Protein AF-A0A067G8D9-F1 (afdb_monomer)

Nearest PDB structures (foldseek):
  1bcs-assembly1_B  TM=9.220E-01  e=1.565E-09  Triticum aestivum
  1gxs-assembly1_D  TM=9.035E-01  e=4.384E-08  Sorghum bicolor

Organism: Citrus sinensis (NCBI:txid2711)

Radius of gyration: 21.1 Å; Cα contacts (8 Å, |Δi|>4): 72; chains: 1; bounding box: 36×45×50 Å

Structure (mmCIF, N/CA/C/O backbone):
data_AF-A0A067G8D9-F1
#
_entry.i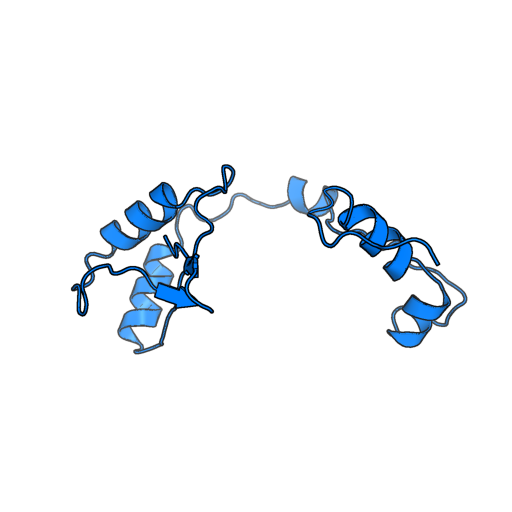d   AF-A0A067G8D9-F1
#
loop_
_atom_site.group_PDB
_atom_site.id
_atom_site.type_symbol
_atom_site.label_atom_id
_atom_site.label_alt_id
_atom_site.label_comp_id
_atom_site.label_asym_id
_atom_site.label_entity_id
_atom_site.label_seq_id
_atom_site.pdbx_PDB_ins_code
_atom_site.Cartn_x
_atom_site.Cartn_y
_atom_site.Cartn_z
_atom_site.occupancy
_atom_site.B_iso_or_equiv
_atom_site.auth_seq_id
_atom_site.auth_comp_id
_atom_site.auth_asym_id
_atom_site.auth_atom_id
_atom_site.pdbx_PDB_model_num
ATOM 1 N N . MET A 1 1 ? 11.723 -28.478 -21.239 1.00 45.28 1 MET A N 1
ATOM 2 C CA . MET A 1 1 ? 11.166 -27.298 -20.542 1.00 45.28 1 MET A CA 1
ATOM 3 C C . MET A 1 1 ? 11.407 -27.491 -19.052 1.00 45.28 1 MET A C 1
ATOM 5 O O . MET A 1 1 ? 10.864 -28.451 -18.514 1.00 45.28 1 MET A O 1
ATOM 9 N N . PRO A 1 2 ? 12.275 -26.709 -18.392 1.00 46.50 2 PRO A N 1
ATOM 10 C CA . PRO A 1 2 ? 12.513 -26.884 -16.964 1.00 46.50 2 PRO A CA 1
ATOM 11 C C . PRO A 1 2 ? 11.301 -26.378 -16.173 1.00 46.50 2 PRO A C 1
ATOM 13 O O . PRO A 1 2 ? 10.762 -25.315 -16.471 1.00 46.50 2 PRO A O 1
ATOM 16 N N . ARG A 1 3 ? 10.863 -27.167 -15.188 1.00 44.81 3 ARG A N 1
ATOM 17 C CA . ARG A 1 3 ? 9.791 -26.838 -14.239 1.00 44.81 3 ARG A CA 1
ATOM 18 C C . ARG A 1 3 ? 10.090 -25.512 -13.530 1.00 44.81 3 ARG A C 1
ATOM 20 O O . ARG A 1 3 ? 11.085 -25.423 -12.818 1.00 44.81 3 ARG A O 1
ATOM 27 N N . ILE A 1 4 ? 9.189 -24.538 -13.640 1.00 57.50 4 ILE A N 1
ATOM 28 C CA . ILE A 1 4 ? 9.112 -23.430 -12.684 1.00 57.50 4 ILE A CA 1
ATOM 29 C C . ILE A 1 4 ? 8.461 -24.012 -11.424 1.00 57.50 4 ILE A C 1
ATOM 31 O O . ILE A 1 4 ? 7.269 -24.316 -11.425 1.00 57.50 4 ILE A O 1
ATOM 35 N N . MET A 1 5 ? 9.240 -24.246 -10.366 1.00 51.50 5 MET A N 1
ATOM 36 C CA . MET A 1 5 ? 8.653 -24.425 -9.038 1.00 51.50 5 MET A CA 1
ATOM 37 C C . MET A 1 5 ? 7.991 -23.097 -8.663 1.00 51.50 5 MET A C 1
ATOM 39 O O . MET A 1 5 ? 8.670 -22.076 -8.629 1.00 51.50 5 MET A O 1
ATOM 43 N N . GLY A 1 6 ? 6.676 -23.099 -8.435 1.00 62.34 6 GLY A N 1
ATOM 44 C CA . GLY A 1 6 ? 5.915 -21.925 -7.999 1.00 62.34 6 GLY A CA 1
ATOM 45 C C . GLY A 1 6 ? 6.303 -21.503 -6.582 1.00 62.34 6 GLY A C 1
ATOM 46 O O . GLY A 1 6 ? 5.595 -21.818 -5.631 1.00 62.34 6 GLY A O 1
ATOM 47 N N . GLY A 1 7 ? 7.457 -20.852 -6.448 1.00 76.88 7 GLY A N 1
ATOM 48 C CA . GLY A 1 7 ? 7.977 -20.269 -5.214 1.00 76.88 7 GLY A CA 1
ATOM 49 C C . GLY A 1 7 ? 8.076 -18.746 -5.301 1.00 76.88 7 GLY A C 1
ATOM 50 O O . GLY A 1 7 ? 7.987 -18.170 -6.384 1.00 76.88 7 GLY A O 1
ATOM 51 N N . TYR A 1 8 ? 8.247 -18.099 -4.145 1.00 83.81 8 TYR A N 1
ATOM 52 C CA . TYR A 1 8 ? 8.528 -16.666 -4.060 1.00 83.81 8 TYR A CA 1
ATOM 53 C C . TYR A 1 8 ? 9.906 -16.358 -4.656 1.00 83.81 8 TYR A C 1
ATOM 55 O O . TYR A 1 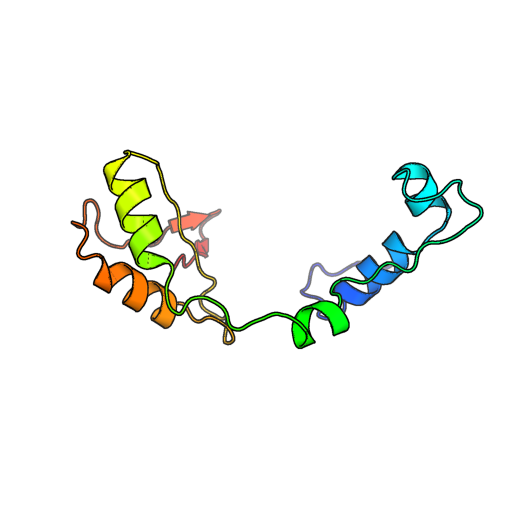8 ? 10.895 -16.991 -4.287 1.00 83.81 8 TYR A O 1
ATOM 63 N N . ASP A 1 9 ? 9.961 -15.364 -5.539 1.00 90.06 9 ASP A N 1
ATOM 64 C CA . ASP A 1 9 ? 11.192 -14.858 -6.136 1.00 90.06 9 ASP A CA 1
ATOM 65 C C . ASP A 1 9 ? 11.386 -13.392 -5.713 1.00 90.06 9 ASP A C 1
ATOM 67 O O . ASP A 1 9 ? 10.544 -12.551 -6.028 1.00 90.06 9 ASP A O 1
ATOM 71 N N . PRO A 1 10 ? 12.464 -13.039 -4.993 1.00 90.31 10 PRO A N 1
ATOM 72 C CA . PRO A 1 10 ? 12.711 -11.653 -4.604 1.00 90.31 10 PRO A CA 1
ATOM 73 C C . PRO A 1 10 ? 13.138 -10.758 -5.783 1.00 90.31 10 PRO A C 1
ATOM 75 O O . PRO A 1 10 ? 13.207 -9.542 -5.624 1.00 90.31 10 PRO A O 1
ATOM 78 N N . CYS A 1 11 ? 13.442 -11.321 -6.957 1.00 92.94 11 CYS A N 1
ATOM 79 C CA . CYS A 1 11 ? 13.963 -10.592 -8.116 1.00 92.94 11 CYS A CA 1
ATOM 80 C C . CYS A 1 11 ? 12.881 -10.113 -9.099 1.00 92.94 11 CYS A C 1
ATOM 82 O O . CYS A 1 11 ? 13.232 -9.623 -10.175 1.00 92.94 11 CYS A O 1
ATOM 84 N N . LEU A 1 12 ? 11.589 -10.240 -8.768 1.00 91.69 12 LEU A N 1
ATOM 85 C CA . LEU A 1 12 ? 10.469 -9.932 -9.677 1.00 91.69 12 LEU A CA 1
ATOM 86 C C . LEU A 1 12 ? 10.538 -8.522 -10.287 1.00 91.69 12 LEU A C 1
ATOM 88 O O . LEU A 1 12 ? 10.217 -8.331 -11.463 1.00 91.69 12 LEU A O 1
ATOM 92 N N . ASP A 1 13 ? 11.037 -7.558 -9.521 1.00 94.44 13 ASP A N 1
ATOM 93 C CA . ASP A 1 13 ? 11.271 -6.181 -9.951 1.00 94.44 13 ASP A CA 1
ATOM 94 C C . ASP A 1 13 ? 12.183 -6.094 -11.190 1.00 94.44 13 ASP A C 1
ATOM 96 O O . ASP A 1 13 ? 11.928 -5.332 -12.130 1.00 94.44 13 ASP A O 1
ATOM 100 N N . ASN A 1 14 ? 13.219 -6.933 -11.260 1.00 95.19 14 ASN A N 1
ATOM 101 C CA . ASN A 1 14 ? 14.126 -6.963 -12.407 1.00 95.19 14 ASN A CA 1
ATOM 102 C C . ASN A 1 14 ? 13.417 -7.454 -13.673 1.00 95.19 14 ASN A C 1
ATOM 104 O O . ASN A 1 14 ? 13.667 -6.931 -14.761 1.00 95.19 14 ASN A O 1
ATOM 108 N N . TYR A 1 15 ? 12.504 -8.420 -13.540 1.00 95.06 15 TYR A N 1
ATOM 109 C CA . TYR A 1 15 ? 11.728 -8.931 -14.669 1.00 95.06 15 TYR A CA 1
ATOM 110 C C . TYR A 1 15 ? 10.755 -7.882 -15.197 1.00 95.06 15 TYR A C 1
ATOM 112 O O . TYR A 1 15 ? 10.692 -7.673 -16.409 1.00 95.06 15 TYR A O 1
ATOM 120 N N . ALA A 1 16 ? 10.062 -7.170 -14.304 1.00 95.94 16 ALA A N 1
ATOM 121 C CA . ALA A 1 16 ? 9.200 -6.056 -14.686 1.00 95.94 16 ALA A CA 1
ATOM 122 C C . ALA A 1 16 ? 10.003 -4.968 -15.415 1.00 95.94 16 ALA A C 1
ATOM 124 O O . ALA A 1 16 ? 9.632 -4.549 -16.514 1.00 95.94 16 ALA A O 1
ATOM 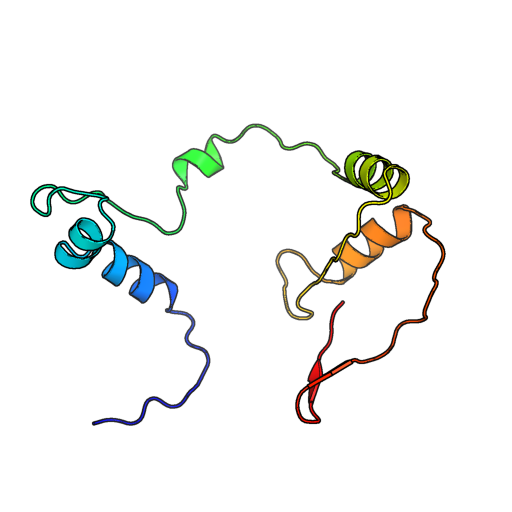125 N N . LYS A 1 17 ? 11.155 -4.569 -14.861 1.00 96.56 17 LYS A N 1
ATOM 126 C CA . LYS A 1 17 ? 12.035 -3.571 -15.482 1.00 96.56 17 LYS A CA 1
ATOM 127 C C . LYS A 1 17 ? 12.521 -3.993 -16.863 1.00 96.56 17 LYS A C 1
ATOM 129 O O . LYS A 1 17 ? 12.509 -3.167 -17.774 1.00 96.56 17 LYS A O 1
ATOM 134 N N . ALA A 1 18 ? 12.920 -5.249 -17.039 1.00 96.31 18 ALA A N 1
ATOM 135 C CA . ALA A 1 18 ? 13.317 -5.760 -18.346 1.00 96.31 18 ALA A CA 1
ATOM 136 C C . ALA A 1 18 ? 12.141 -5.753 -19.335 1.00 96.31 18 ALA A C 1
ATOM 138 O O . ALA A 1 18 ? 12.297 -5.301 -20.467 1.00 96.31 18 ALA A O 1
ATOM 139 N N . PHE A 1 19 ? 10.958 -6.201 -18.905 1.00 96.56 19 PHE A N 1
ATOM 140 C CA . PHE A 1 19 ? 9.767 -6.280 -19.748 1.00 96.56 19 PHE A CA 1
ATOM 141 C C . PHE A 1 19 ? 9.311 -4.904 -20.252 1.00 96.56 19 PHE A C 1
ATOM 143 O O . PHE A 1 19 ? 9.175 -4.713 -21.459 1.00 96.56 19 PHE A O 1
ATOM 150 N N . TYR A 1 20 ? 9.143 -3.926 -19.358 1.00 96.69 20 TYR A N 1
ATOM 151 C CA . TYR A 1 20 ? 8.634 -2.596 -19.719 1.00 96.69 20 TYR A CA 1
ATOM 152 C C . TYR A 1 20 ? 9.637 -1.724 -20.493 1.00 96.69 20 TYR A C 1
ATOM 154 O O . TYR A 1 20 ? 9.245 -0.720 -21.089 1.00 96.69 20 TYR A O 1
ATOM 162 N N . ASN A 1 21 ? 10.918 -2.102 -20.536 1.00 95.94 21 ASN A N 1
ATOM 163 C CA . ASN A 1 21 ? 11.931 -1.435 -21.362 1.00 95.94 21 ASN A CA 1
ATOM 164 C C . ASN A 1 21 ? 12.141 -2.097 -22.735 1.00 95.94 21 ASN A C 1
ATOM 166 O O . ASN A 1 21 ? 13.009 -1.669 -23.495 1.00 95.94 21 ASN A O 1
ATOM 170 N N . ARG A 1 22 ? 11.347 -3.115 -23.092 1.00 95.56 22 ARG A N 1
ATOM 171 C CA . ARG A 1 22 ? 11.361 -3.667 -24.449 1.00 95.56 22 ARG A CA 1
ATOM 172 C C . ARG A 1 22 ? 10.633 -2.756 -25.434 1.00 95.56 22 ARG A C 1
ATOM 174 O O . ARG A 1 22 ? 9.572 -2.211 -25.143 1.00 95.56 22 ARG A O 1
ATOM 181 N N . LEU A 1 23 ? 11.179 -2.670 -26.641 1.00 94.88 23 LEU A N 1
ATOM 182 C CA . LEU A 1 23 ? 10.670 -1.829 -27.724 1.00 94.88 23 LEU A CA 1
ATOM 183 C C . LEU A 1 23 ? 9.281 -2.246 -28.205 1.00 94.88 23 LEU A C 1
ATOM 185 O O . LEU A 1 23 ? 8.408 -1.399 -28.376 1.00 94.88 23 LEU A O 1
ATOM 189 N N . ASP A 1 24 ? 9.059 -3.546 -28.382 1.00 95.44 24 ASP A N 1
ATOM 190 C CA . ASP A 1 24 ? 7.761 -4.079 -28.787 1.00 95.44 24 ASP A CA 1
ATOM 191 C C . ASP A 1 24 ? 6.691 -3.862 -27.708 1.00 95.44 24 ASP A C 1
ATOM 193 O O . ASP A 1 24 ? 5.569 -3.476 -28.031 1.00 95.44 24 ASP A O 1
ATOM 197 N N . VAL A 1 25 ? 7.057 -4.009 -26.431 1.00 96.69 25 VAL A N 1
ATOM 198 C CA . VAL A 1 25 ? 6.172 -3.726 -25.290 1.00 96.69 25 VAL A CA 1
ATOM 199 C C . VAL A 1 25 ? 5.817 -2.240 -25.219 1.00 96.69 25 VAL A C 1
ATOM 201 O O . VAL A 1 25 ? 4.640 -1.903 -25.113 1.00 96.69 25 VAL A O 1
ATOM 204 N N . GLN A 1 26 ? 6.792 -1.333 -25.329 1.00 97.06 26 GLN A N 1
ATOM 205 C CA . GLN A 1 26 ? 6.510 0.109 -25.305 1.00 97.06 26 GLN A CA 1
ATOM 206 C C . GLN A 1 26 ? 5.666 0.564 -26.495 1.00 97.06 26 GLN A C 1
ATOM 208 O O . GLN A 1 26 ? 4.782 1.402 -26.315 1.00 97.06 26 GLN A O 1
ATOM 213 N N . LYS A 1 27 ? 5.885 -0.016 -27.682 1.00 96.31 27 LYS A N 1
ATOM 214 C CA . LYS A 1 27 ? 5.045 0.236 -28.857 1.00 96.31 27 LYS A CA 1
ATOM 215 C C . LYS A 1 27 ? 3.613 -0.251 -28.634 1.00 96.31 27 LYS A C 1
ATOM 217 O O . LYS A 1 27 ? 2.672 0.490 -28.900 1.00 96.31 27 LYS A O 1
ATOM 222 N N . ALA A 1 28 ? 3.443 -1.467 -28.111 1.00 97.12 28 ALA A N 1
ATOM 223 C CA . ALA A 1 28 ? 2.129 -2.053 -27.844 1.00 97.12 28 ALA A CA 1
ATOM 224 C C . ALA A 1 28 ? 1.340 -1.299 -26.757 1.00 97.12 28 ALA A C 1
ATOM 226 O O . ALA A 1 28 ? 0.117 -1.232 -26.821 1.00 97.12 28 ALA A O 1
ATOM 227 N N . LEU A 1 29 ? 2.035 -0.713 -25.778 1.00 96.94 29 LEU A N 1
ATOM 228 C CA . LEU A 1 29 ? 1.442 0.126 -24.731 1.00 96.94 29 LEU A CA 1
ATOM 229 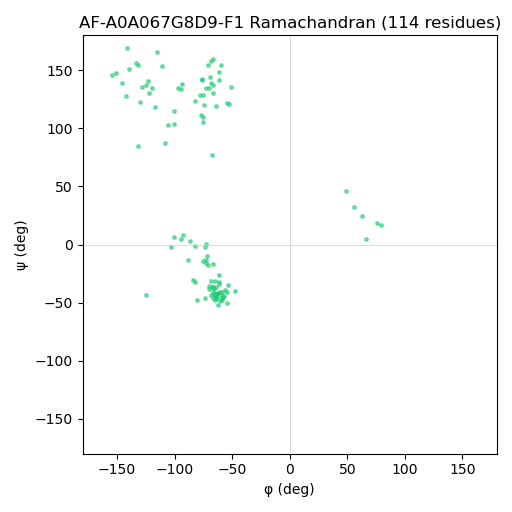C C . LEU A 1 29 ? 1.304 1.604 -25.137 1.00 96.94 29 LEU A C 1
ATOM 231 O O . LEU A 1 29 ? 0.892 2.419 -24.315 1.00 96.94 29 LEU A O 1
ATOM 235 N N . HIS A 1 30 ? 1.665 1.959 -26.374 1.00 95.75 30 HIS A N 1
ATOM 236 C CA . HIS A 1 30 ? 1.656 3.332 -26.888 1.00 95.75 30 HIS A CA 1
ATOM 237 C C . HIS A 1 30 ? 2.485 4.324 -26.044 1.00 95.75 30 HIS A C 1
ATOM 239 O O . HIS A 1 30 ? 2.163 5.507 -25.954 1.00 95.75 30 HIS A O 1
ATOM 245 N N . VAL A 1 31 ? 3.572 3.848 -25.427 1.00 95.44 31 VAL A N 1
ATOM 246 C CA . VAL A 1 31 ? 4.541 4.674 -24.680 1.00 95.44 31 VAL A CA 1
ATOM 247 C C . VAL A 1 31 ? 5.559 5.320 -25.628 1.00 95.44 31 VAL A C 1
ATOM 249 O O . VAL A 1 31 ? 6.036 6.430 -25.379 1.00 95.44 31 VAL A O 1
ATOM 252 N N . SER A 1 32 ? 5.892 4.632 -26.723 1.00 90.19 32 SER A N 1
ATOM 253 C CA . SER A 1 32 ? 6.747 5.131 -27.802 1.00 90.19 32 SER A CA 1
ATOM 254 C C . SER A 1 32 ? 6.247 4.671 -29.171 1.00 90.19 32 SER A C 1
ATOM 256 O O . SER A 1 32 ? 5.393 3.792 -29.283 1.00 90.19 32 SER A O 1
ATOM 258 N N . ASP A 1 33 ? 6.808 5.249 -30.229 1.00 88.06 33 ASP A N 1
ATOM 259 C CA . ASP A 1 33 ? 6.576 4.864 -31.626 1.00 88.06 33 ASP A CA 1
ATOM 260 C C . ASP A 1 33 ? 7.253 3.534 -32.020 1.00 88.06 33 ASP A C 1
ATOM 262 O O . ASP A 1 33 ? 7.130 3.067 -33.155 1.00 88.06 33 ASP A O 1
ATOM 266 N N . GLY A 1 34 ? 7.952 2.893 -31.078 1.00 79.25 34 GLY A N 1
ATOM 267 C CA . GLY A 1 34 ? 8.776 1.720 -31.336 1.00 79.25 34 GLY A CA 1
ATOM 268 C C . GLY A 1 34 ? 10.140 2.051 -31.938 1.00 79.25 34 GLY A C 1
ATOM 269 O O . GLY A 1 34 ? 10.780 1.154 -32.474 1.00 79.25 34 GLY A O 1
ATOM 270 N N . HIS A 1 35 ? 10.592 3.304 -31.860 1.00 82.94 35 HIS A N 1
ATOM 271 C CA . HIS A 1 35 ? 11.935 3.708 -32.277 1.00 82.94 35 HIS A CA 1
ATOM 272 C C . HIS A 1 35 ? 12.687 4.414 -31.147 1.00 82.94 35 HIS A C 1
ATOM 274 O O . HIS A 1 35 ? 13.844 4.081 -30.886 1.00 82.94 35 HIS A O 1
ATOM 280 N N . LEU A 1 36 ? 12.032 5.327 -30.422 1.00 87.25 36 LEU A N 1
ATOM 281 C CA . LEU A 1 36 ? 12.633 6.008 -29.273 1.00 87.25 36 LEU A CA 1
ATOM 282 C C . LEU A 1 36 ? 12.166 5.394 -27.948 1.00 87.25 36 LEU A C 1
ATOM 284 O O . LEU A 1 36 ?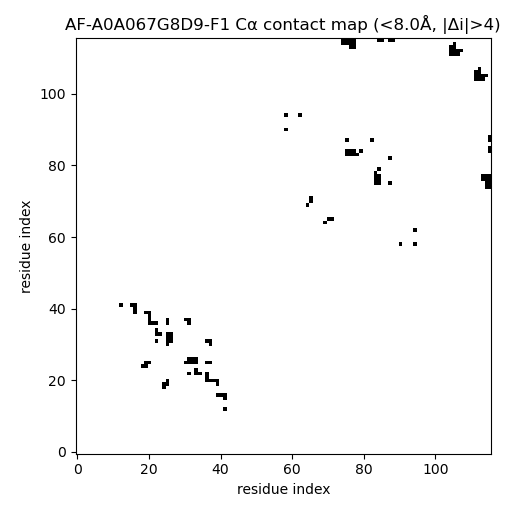 11.063 5.667 -27.475 1.00 87.25 36 LEU A O 1
ATOM 288 N N . LEU A 1 37 ? 13.024 4.597 -27.310 1.00 87.50 37 LEU A N 1
ATOM 289 C CA . LEU A 1 37 ? 12.727 4.022 -25.998 1.00 87.50 37 LEU A CA 1
ATOM 290 C C . LEU A 1 37 ? 12.650 5.095 -24.907 1.00 87.50 37 LEU A C 1
ATOM 292 O O . LEU A 1 37 ? 13.496 5.989 -24.811 1.00 87.50 37 LEU A O 1
ATOM 296 N N . ARG A 1 38 ? 11.652 4.964 -24.034 1.00 91.25 38 ARG A N 1
ATOM 297 C CA . ARG A 1 38 ? 11.579 5.698 -22.769 1.00 91.25 38 ARG A CA 1
ATOM 298 C C . ARG A 1 38 ? 12.198 4.850 -21.669 1.00 91.25 38 ARG A C 1
ATOM 300 O O . ARG A 1 38 ? 11.957 3.650 -21.611 1.00 91.25 38 ARG A O 1
ATOM 307 N N . ASN A 1 39 ? 12.982 5.472 -20.791 1.00 91.75 39 ASN A N 1
ATOM 308 C CA . ASN A 1 39 ? 13.528 4.770 -19.636 1.00 91.75 39 ASN A CA 1
ATOM 309 C C . ASN A 1 39 ? 12.419 4.579 -18.599 1.00 91.75 39 ASN A C 1
ATOM 311 O O . ASN A 1 39 ? 11.963 5.547 -17.987 1.00 91.75 39 ASN A O 1
ATOM 315 N N . TRP A 1 40 ? 11.982 3.337 -18.428 1.00 95.50 40 TRP A N 1
ATOM 316 C CA . TRP A 1 40 ? 11.000 2.964 -17.423 1.00 95.50 40 TRP A CA 1
ATOM 317 C C . TRP A 1 40 ? 11.697 2.415 -16.173 1.00 95.50 40 TRP A C 1
ATOM 319 O O . TRP A 1 40 ? 12.595 1.569 -16.258 1.00 95.50 40 TRP A O 1
ATOM 329 N N . SER A 1 41 ? 11.254 2.859 -15.000 1.00 95.62 41 SER A N 1
ATOM 330 C CA . SER A 1 41 ? 11.680 2.341 -13.699 1.00 95.62 41 SER A CA 1
ATOM 331 C C . SER A 1 41 ? 10.469 2.096 -12.800 1.00 95.62 41 SER A C 1
ATOM 333 O O . SER A 1 41 ? 9.425 2.716 -12.973 1.00 95.62 41 SER A O 1
ATOM 335 N N . ILE A 1 42 ? 10.625 1.200 -11.822 1.00 95.94 42 ILE A N 1
ATOM 336 C CA . ILE A 1 42 ? 9.567 0.866 -10.853 1.00 95.94 42 ILE A CA 1
ATOM 337 C C . ILE A 1 42 ? 9.222 2.075 -9.983 1.00 95.94 42 ILE A C 1
ATOM 339 O O . ILE A 1 42 ? 8.055 2.375 -9.760 1.00 95.94 42 ILE A O 1
ATOM 343 N N . CYS A 1 43 ? 10.252 2.791 -9.533 1.00 94.94 43 CYS A N 1
ATOM 344 C CA . CYS A 1 43 ? 10.134 4.009 -8.744 1.00 94.94 43 CYS A CA 1
ATOM 345 C C . CYS A 1 43 ? 11.042 5.096 -9.328 1.00 94.94 43 CYS A C 1
ATOM 347 O O . CYS A 1 43 ? 12.066 4.801 -9.953 1.00 94.94 43 CYS A O 1
ATOM 349 N N . ASN A 1 44 ? 10.682 6.358 -9.094 1.00 94.94 44 ASN A N 1
ATOM 350 C CA . ASN A 1 44 ? 11.525 7.515 -9.384 1.00 94.94 44 ASN A CA 1
ATOM 351 C C . ASN A 1 44 ? 12.083 8.076 -8.066 1.00 94.94 44 ASN A C 1
ATOM 353 O O . ASN A 1 44 ? 11.370 8.751 -7.323 1.00 94.94 44 ASN A O 1
ATOM 357 N N . THR A 1 45 ? 13.354 7.791 -7.780 1.00 93.06 45 THR A N 1
ATOM 358 C CA . THR A 1 45 ? 14.010 8.199 -6.528 1.00 93.06 45 THR A CA 1
ATOM 359 C C . THR A 1 45 ? 14.196 9.711 -6.432 1.00 93.06 45 THR A C 1
ATOM 361 O O . THR A 1 45 ? 13.982 10.275 -5.368 1.00 93.06 45 THR A O 1
ATOM 364 N N . THR A 1 46 ? 14.495 10.391 -7.542 1.00 94.88 46 THR A N 1
ATOM 365 C CA . THR A 1 46 ? 14.640 11.856 -7.565 1.00 94.88 46 THR A CA 1
ATOM 366 C C . THR A 1 46 ? 13.346 12.551 -7.148 1.00 94.88 46 THR A C 1
ATOM 368 O O . THR A 1 46 ? 13.368 13.510 -6.382 1.00 94.88 46 THR A O 1
ATOM 371 N N . MET A 1 47 ? 12.202 12.043 -7.613 1.00 93.25 47 MET A N 1
ATOM 372 C CA . MET A 1 47 ? 10.896 12.555 -7.195 1.00 93.25 47 MET A CA 1
ATOM 373 C C . MET A 1 47 ? 10.624 12.275 -5.712 1.00 93.25 47 MET A C 1
ATOM 375 O O . MET A 1 47 ? 10.088 13.137 -5.024 1.00 93.25 47 MET A O 1
ATOM 379 N N . TYR A 1 48 ? 10.986 11.084 -5.224 1.00 91.44 48 TYR A N 1
ATOM 380 C CA . TYR A 1 48 ? 10.809 10.707 -3.821 1.00 91.44 48 TYR A CA 1
ATOM 381 C C . TYR A 1 48 ? 11.629 11.599 -2.877 1.00 91.44 48 TYR A C 1
ATOM 383 O O . TYR A 1 48 ? 11.093 12.108 -1.897 1.00 91.44 48 TYR A O 1
ATOM 391 N N . GLU A 1 49 ? 12.901 11.838 -3.195 1.00 92.88 49 GLU A N 1
ATOM 392 C CA . GLU A 1 49 ? 13.801 12.677 -2.392 1.00 92.88 49 GLU A CA 1
ATOM 393 C C . GLU A 1 49 ? 13.402 14.158 -2.419 1.00 92.88 49 GLU A C 1
ATOM 395 O O . GLU A 1 49 ? 13.583 14.867 -1.431 1.00 92.88 49 GLU A O 1
ATOM 400 N N . GLY A 1 50 ? 12.827 14.622 -3.532 1.00 93.88 50 GLY A N 1
ATOM 401 C CA . GLY A 1 50 ? 12.315 15.985 -3.675 1.00 93.88 50 GLY A CA 1
ATOM 402 C C . GLY A 1 50 ? 10.912 16.208 -3.102 1.00 93.88 50 GLY A C 1
ATOM 403 O O . GLY A 1 50 ? 10.394 17.323 -3.198 1.00 93.88 50 GLY A O 1
ATOM 404 N N . TRP A 1 51 ? 10.262 15.179 -2.547 1.00 89.56 51 TRP A N 1
ATOM 405 C CA . TRP A 1 51 ? 8.877 15.290 -2.096 1.00 89.56 51 TRP A CA 1
ATOM 406 C C . TRP A 1 51 ? 8.772 16.079 -0.776 1.00 89.56 51 TRP A C 1
ATOM 408 O O . TRP A 1 51 ? 9.459 15.752 0.196 1.00 89.56 51 TRP A O 1
ATOM 418 N N . PRO A 1 52 ? 7.906 17.110 -0.688 1.00 88.62 52 PRO A N 1
ATOM 419 C CA . PRO A 1 52 ? 7.756 17.905 0.527 1.00 88.62 52 PRO A CA 1
ATOM 420 C C . PRO A 1 52 ? 7.164 17.085 1.680 1.00 88.62 52 PRO A C 1
ATOM 422 O O . PRO A 1 52 ? 6.495 16.073 1.476 1.00 88.62 52 PRO A O 1
ATOM 425 N N . GLN A 1 53 ? 7.372 17.555 2.913 1.00 77.69 53 GLN A N 1
ATOM 426 C CA . GLN A 1 53 ? 6.941 16.848 4.122 1.00 77.69 53 GLN A CA 1
ATOM 427 C C . GLN A 1 53 ? 5.442 16.480 4.070 1.00 77.69 53 GLN A C 1
ATOM 429 O O . GLN A 1 53 ? 4.596 17.375 3.940 1.00 77.69 53 GLN A O 1
ATOM 434 N N . PRO A 1 54 ? 5.089 15.183 4.168 1.00 80.94 54 PRO A N 1
ATOM 435 C CA . PRO A 1 54 ? 3.700 14.751 4.116 1.00 80.94 54 PRO A CA 1
ATOM 436 C C . PRO A 1 54 ? 2.929 15.207 5.361 1.00 80.94 54 PRO A C 1
ATOM 438 O O . PRO A 1 54 ? 3.496 15.478 6.420 1.00 80.94 54 PRO A O 1
ATOM 441 N N . LYS A 1 55 ? 1.597 15.283 5.247 1.00 85.38 55 LYS A N 1
ATOM 442 C CA . LYS A 1 55 ? 0.733 15.531 6.409 1.00 85.38 55 LYS A CA 1
ATOM 443 C C . LYS A 1 55 ? 0.900 14.389 7.424 1.00 85.38 55 LYS A C 1
ATOM 445 O O . LYS A 1 55 ? 0.955 13.233 7.014 1.00 85.38 55 LYS A O 1
ATOM 450 N N . PRO A 1 56 ? 0.905 14.685 8.735 1.00 88.31 56 PRO A N 1
ATOM 451 C CA . PRO A 1 56 ? 1.209 13.689 9.764 1.00 88.31 56 PRO A CA 1
ATOM 452 C C . PRO A 1 56 ? 0.104 12.642 9.952 1.00 88.31 56 PRO A C 1
ATOM 454 O O . PRO A 1 56 ? 0.337 11.608 10.567 1.00 88.31 56 PRO A O 1
ATOM 457 N N . SER A 1 57 ? -1.114 12.907 9.469 1.00 93.75 57 SER A N 1
ATOM 458 C CA . SER A 1 57 ? -2.238 11.989 9.616 1.00 93.75 57 SER A CA 1
ATOM 459 C C . SER A 1 57 ? -3.273 12.175 8.514 1.00 93.75 57 SER A C 1
ATOM 461 O O . SER A 1 57 ? -3.540 13.290 8.063 1.00 93.75 57 SER A O 1
ATOM 463 N N . VAL A 1 58 ? -3.889 11.059 8.133 1.00 95.44 58 VAL A N 1
ATOM 464 C CA . VAL A 1 58 ? -5.050 10.988 7.237 1.00 95.44 58 VAL A CA 1
ATOM 465 C C . VAL A 1 58 ? -6.355 10.726 7.995 1.00 95.44 58 VAL A C 1
ATOM 467 O O . VAL A 1 58 ? -7.419 10.733 7.384 1.00 95.44 58 VAL A O 1
ATOM 470 N N . LEU A 1 59 ? -6.315 10.542 9.321 1.00 96.12 59 LEU A N 1
ATOM 471 C CA . LEU A 1 59 ? -7.504 10.258 10.138 1.00 96.12 59 LEU A CA 1
ATOM 472 C C . LEU A 1 59 ? -8.634 11.291 9.967 1.00 96.12 59 LEU A C 1
ATOM 474 O O . LEU A 1 59 ? -9.775 10.860 9.812 1.00 96.12 59 LEU A O 1
ATOM 478 N N . PRO A 1 60 ? -8.369 12.615 9.872 1.00 96.12 60 PRO A N 1
ATOM 479 C CA . PRO A 1 60 ? -9.438 13.587 9.630 1.00 96.12 60 PRO A CA 1
ATOM 480 C C . PRO A 1 60 ? -10.169 13.379 8.297 1.00 96.12 60 PRO A C 1
ATOM 482 O O . PRO A 1 60 ? -11.327 13.765 8.158 1.00 96.12 60 PRO A O 1
ATOM 485 N N . ILE A 1 61 ? -9.502 12.786 7.302 1.00 97.06 61 ILE A N 1
ATOM 486 C CA . ILE A 1 61 ? -10.127 12.431 6.024 1.00 97.06 61 ILE A CA 1
ATOM 487 C C . ILE A 1 61 ? -11.039 11.221 6.233 1.00 97.06 61 ILE A C 1
ATOM 489 O O . ILE A 1 61 ? -12.190 11.263 5.812 1.00 97.06 61 ILE A O 1
ATOM 493 N N . TYR A 1 62 ? -10.571 10.184 6.937 1.00 97.44 62 TYR A N 1
ATOM 494 C CA . TYR A 1 62 ? -11.397 9.016 7.260 1.00 97.44 62 TYR A CA 1
ATOM 495 C C . TYR A 1 62 ? -12.671 9.401 8.015 1.00 97.44 62 TYR A C 1
ATOM 497 O O . TYR A 1 62 ? -13.739 8.938 7.628 1.00 97.44 62 TYR A O 1
ATOM 505 N N . THR A 1 63 ? -12.593 10.292 9.009 1.00 97.06 63 THR A N 1
ATOM 506 C CA . THR A 1 63 ? -13.778 10.798 9.725 1.00 97.06 63 THR A CA 1
ATOM 507 C C . THR A 1 63 ? -14.816 11.373 8.760 1.00 97.06 63 THR A C 1
ATOM 509 O O . THR A 1 63 ? -15.962 10.933 8.766 1.00 97.06 63 THR A O 1
ATOM 512 N N . LYS A 1 64 ? -14.400 12.261 7.847 1.00 98.06 64 LYS A N 1
ATOM 513 C CA . LYS A 1 64 ? -15.300 12.867 6.850 1.00 98.06 64 LYS A CA 1
ATOM 514 C C . LYS A 1 64 ? -15.921 11.838 5.904 1.00 98.06 64 LYS A C 1
ATOM 516 O O . LYS A 1 64 ? -17.095 11.938 5.568 1.00 98.06 64 LYS A O 1
ATOM 521 N N . LEU A 1 65 ? -15.139 10.859 5.446 1.00 98.31 65 LEU A N 1
ATOM 522 C CA . LEU A 1 65 ? -15.627 9.830 4.520 1.00 98.31 65 LEU A CA 1
ATOM 523 C C . LEU A 1 65 ? -16.612 8.868 5.206 1.00 98.31 65 LEU A C 1
ATOM 525 O O . LEU A 1 65 ? -17.579 8.437 4.578 1.00 98.31 65 LEU A O 1
ATOM 529 N N . ILE A 1 66 ? -16.388 8.563 6.487 1.00 97.31 66 ILE A N 1
ATOM 530 C CA . ILE A 1 66 ? -17.294 7.749 7.309 1.00 97.31 66 ILE A CA 1
ATOM 531 C C . ILE A 1 66 ? -18.614 8.490 7.539 1.00 97.31 66 ILE A C 1
ATOM 533 O O . ILE A 1 66 ? -19.676 7.905 7.337 1.00 97.31 66 ILE A O 1
ATOM 537 N N . GLU A 1 67 ? -18.563 9.777 7.895 1.00 97.31 67 GLU A N 1
ATOM 538 C CA . GLU A 1 67 ? -19.751 10.631 8.055 1.00 97.31 67 GLU A CA 1
ATOM 539 C C . GLU A 1 67 ? -20.549 10.768 6.750 1.00 97.31 67 GLU A C 1
ATOM 541 O O . GLU A 1 67 ? -21.777 10.795 6.771 1.00 97.31 67 GLU A O 1
ATOM 546 N N . ALA A 1 68 ? -19.863 10.775 5.604 1.00 98.38 68 ALA A N 1
ATOM 547 C CA . ALA A 1 68 ? -20.488 10.761 4.283 1.00 98.38 68 ALA A CA 1
ATOM 548 C C . ALA A 1 68 ? -21.102 9.397 3.894 1.00 98.38 68 ALA A C 1
ATOM 550 O O . ALA A 1 68 ? -21.672 9.269 2.811 1.00 98.38 68 ALA A O 1
ATOM 551 N N . GLY A 1 69 ? -20.981 8.366 4.738 1.00 97.56 69 GLY A N 1
ATOM 552 C CA . GLY A 1 69 ? -21.550 7.039 4.494 1.00 97.56 69 GLY A CA 1
ATOM 553 C C . GLY A 1 69 ? -20.781 6.194 3.473 1.00 97.56 69 GLY A C 1
ATOM 554 O O . GLY A 1 69 ? -21.331 5.227 2.937 1.00 97.56 69 GLY A O 1
ATOM 555 N N . LEU A 1 70 ? -19.518 6.527 3.182 1.00 98.38 70 LEU A N 1
ATOM 556 C CA . LEU A 1 70 ? -18.704 5.750 2.249 1.00 98.38 70 LEU A CA 1
ATOM 557 C C . LEU A 1 70 ? -18.204 4.452 2.887 1.00 98.38 70 LEU A C 1
ATOM 559 O O . LEU A 1 70 ? -17.809 4.394 4.051 1.00 98.38 70 LEU A O 1
ATOM 563 N N . ARG A 1 71 ? -18.180 3.386 2.084 1.00 97.38 71 ARG A N 1
ATOM 564 C CA . ARG A 1 71 ? -17.649 2.086 2.498 1.00 97.38 71 ARG A CA 1
ATOM 565 C C . ARG A 1 71 ? -16.130 2.071 2.358 1.00 97.38 71 ARG A C 1
ATOM 567 O O . ARG A 1 71 ? -15.613 2.237 1.259 1.00 97.38 71 ARG A O 1
ATOM 574 N N . ILE A 1 72 ? -15.438 1.783 3.455 1.00 97.38 72 ILE A N 1
ATOM 575 C CA . ILE A 1 72 ? -13.975 1.794 3.537 1.00 97.38 72 ILE A CA 1
ATOM 576 C C . ILE A 1 72 ? -13.487 0.416 3.990 1.00 97.38 72 ILE A C 1
ATOM 578 O O . ILE A 1 72 ? -13.991 -0.129 4.969 1.00 97.38 72 ILE A O 1
ATOM 582 N N . TRP A 1 73 ? -12.510 -0.141 3.272 1.00 96.56 73 TRP A N 1
ATOM 583 C CA . TRP A 1 73 ? -11.825 -1.386 3.624 1.00 96.56 73 TRP A CA 1
ATOM 584 C C . TRP A 1 73 ? -10.341 -1.104 3.802 1.00 96.56 73 TRP A C 1
ATOM 586 O O . TRP A 1 73 ? -9.737 -0.423 2.976 1.00 96.56 73 TRP A O 1
ATOM 596 N N . ILE A 1 74 ? -9.767 -1.636 4.874 1.00 96.25 74 ILE A N 1
ATOM 597 C CA . ILE A 1 74 ? -8.346 -1.515 5.197 1.00 96.25 74 ILE A CA 1
ATOM 598 C C . ILE A 1 74 ? -7.833 -2.926 5.445 1.00 96.25 74 ILE A C 1
ATOM 600 O O . ILE A 1 74 ? -8.517 -3.727 6.080 1.00 96.25 74 ILE A O 1
ATOM 604 N N . TYR A 1 75 ? -6.667 -3.234 4.891 1.00 94.88 75 TYR A N 1
ATOM 605 C CA . TYR A 1 75 ? -6.021 -4.533 5.004 1.00 94.88 75 TYR A CA 1
ATOM 606 C C . TYR A 1 75 ? -4.518 -4.347 5.197 1.00 94.88 75 TYR A C 1
ATOM 608 O O . TYR A 1 75 ? -3.942 -3.366 4.724 1.00 94.88 75 TYR A O 1
ATOM 616 N N . SER A 1 76 ? -3.882 -5.293 5.883 1.00 94.75 76 SER A N 1
ATOM 617 C CA . SER A 1 76 ? -2.443 -5.288 6.133 1.00 94.75 76 SER A CA 1
ATOM 618 C C . SER A 1 76 ? -1.907 -6.722 6.142 1.00 94.75 76 SER A C 1
ATOM 620 O O . SER A 1 76 ? -2.568 -7.631 6.648 1.00 94.75 76 SER A O 1
ATOM 622 N N . GLY A 1 77 ? -0.729 -6.919 5.540 1.00 93.81 77 GLY A N 1
ATOM 623 C CA . GLY A 1 77 ? 0.021 -8.171 5.631 1.00 93.81 77 GLY A CA 1
ATOM 624 C C . GLY A 1 77 ? 0.743 -8.255 6.975 1.00 93.81 77 GLY A C 1
ATOM 625 O O . GLY A 1 77 ? 1.451 -7.326 7.359 1.00 93.81 77 GLY A O 1
ATOM 626 N N . ASP A 1 78 ? 0.572 -9.359 7.695 1.00 93.06 78 ASP A N 1
ATOM 627 C CA . ASP A 1 78 ? 1.036 -9.526 9.079 1.00 93.06 78 ASP A CA 1
ATOM 628 C 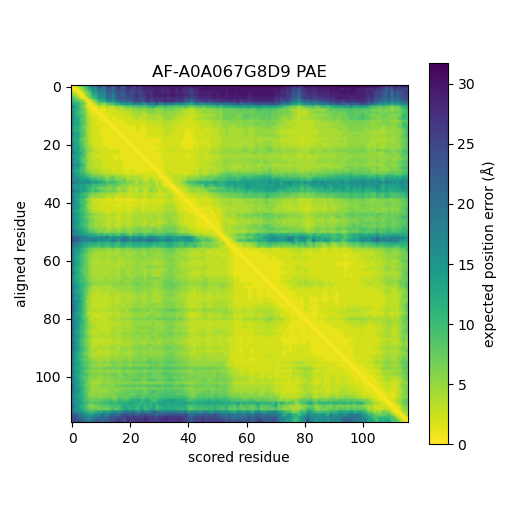C . ASP A 1 78 ? 2.550 -9.687 9.242 1.00 93.06 78 ASP A C 1
ATOM 630 O O . ASP A 1 78 ? 3.074 -9.457 10.333 1.00 93.06 78 ASP A O 1
ATOM 634 N N . THR A 1 79 ? 3.260 -9.991 8.157 1.00 93.69 79 THR A N 1
ATOM 635 C CA . THR A 1 79 ? 4.723 -10.082 8.132 1.00 93.69 79 THR A CA 1
ATOM 636 C C . THR A 1 79 ? 5.417 -8.849 7.543 1.00 93.69 79 THR A C 1
ATOM 638 O O . THR A 1 79 ? 6.631 -8.892 7.336 1.00 93.69 79 THR A O 1
ATOM 641 N N . ASP A 1 80 ? 4.698 -7.760 7.235 1.00 94.19 80 ASP A N 1
ATOM 642 C CA . ASP A 1 80 ? 5.335 -6.520 6.769 1.00 94.19 80 ASP A CA 1
ATOM 643 C C . ASP A 1 80 ? 6.025 -5.777 7.925 1.00 94.19 80 ASP A C 1
ATOM 645 O O . ASP A 1 80 ? 5.395 -5.362 8.897 1.00 94.19 80 ASP A O 1
ATOM 649 N N . GLY A 1 81 ? 7.337 -5.578 7.793 1.00 95.88 81 GLY A N 1
ATOM 650 C CA . GLY A 1 81 ? 8.140 -4.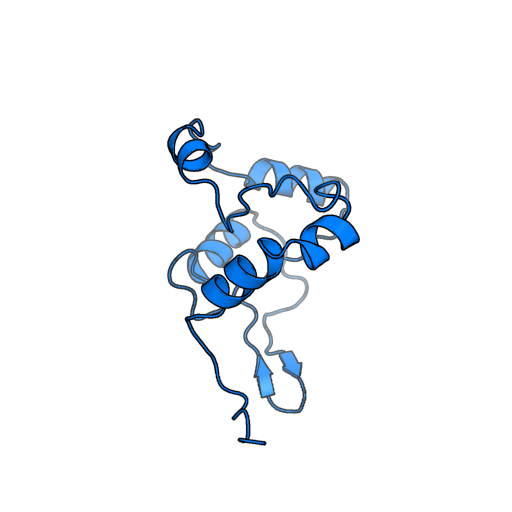797 8.733 1.00 95.88 81 GLY A CA 1
ATOM 651 C C . GLY A 1 81 ? 8.216 -3.299 8.420 1.00 95.88 81 GLY A C 1
ATOM 652 O O . GLY A 1 81 ? 8.682 -2.539 9.267 1.00 95.88 81 GLY A O 1
ATOM 653 N N . ARG A 1 82 ? 7.802 -2.849 7.225 1.00 95.69 82 ARG A N 1
ATOM 654 C CA . ARG A 1 82 ? 7.830 -1.428 6.833 1.00 95.69 82 ARG A CA 1
ATOM 655 C C . ARG A 1 82 ? 6.634 -0.671 7.401 1.00 95.69 82 ARG A C 1
ATOM 657 O O . ARG A 1 82 ? 6.831 0.389 7.993 1.00 95.69 82 ARG A O 1
ATOM 664 N N . VAL A 1 83 ? 5.423 -1.211 7.254 1.00 95.69 83 VAL A N 1
ATOM 665 C CA . VAL A 1 83 ? 4.192 -0.671 7.850 1.00 95.69 83 VAL A CA 1
ATOM 666 C C . VAL A 1 83 ? 3.432 -1.814 8.541 1.00 95.69 83 VAL A C 1
ATOM 668 O O . VAL A 1 83 ? 2.533 -2.417 7.955 1.00 95.69 83 VAL A O 1
ATOM 671 N N . PRO A 1 84 ? 3.780 -2.139 9.799 1.00 96.38 84 PRO A N 1
ATOM 672 C CA . PRO A 1 84 ? 3.265 -3.336 10.453 1.00 96.38 84 PRO A CA 1
ATOM 673 C C . PRO A 1 84 ? 1.778 -3.226 10.806 1.00 96.38 84 PRO A C 1
ATOM 675 O O . PRO A 1 84 ? 1.269 -2.141 11.102 1.00 96.38 84 PRO A O 1
ATOM 678 N N . VAL A 1 85 ? 1.105 -4.380 10.897 1.00 96.19 85 VAL A N 1
ATOM 679 C CA . VAL A 1 85 ? -0.310 -4.510 11.313 1.00 96.19 85 VAL A CA 1
ATOM 680 C C . VAL A 1 85 ? -0.621 -3.719 12.583 1.00 96.19 85 VAL A C 1
ATOM 682 O O . VAL A 1 85 ? -1.667 -3.080 12.684 1.00 96.19 85 VAL A O 1
ATOM 685 N N . LEU A 1 86 ? 0.293 -3.728 13.557 1.00 96.25 86 LEU A N 1
ATOM 686 C CA . LEU A 1 86 ? 0.110 -3.009 14.818 1.00 96.25 86 LEU A CA 1
ATOM 687 C C . LEU A 1 86 ? -0.089 -1.503 14.606 1.00 96.25 86 LEU A C 1
ATOM 689 O O . LEU A 1 86 ? -0.973 -0.924 15.235 1.00 96.25 86 LEU A O 1
ATOM 693 N N . SER A 1 87 ? 0.665 -0.885 13.691 1.00 95.81 87 SER A N 1
ATOM 694 C CA . SER A 1 87 ? 0.525 0.540 13.372 1.00 95.81 87 SER A CA 1
ATOM 695 C C . SER A 1 87 ? -0.875 0.837 12.842 1.00 95.81 87 SER A C 1
ATOM 697 O O . SER A 1 87 ? -1.562 1.720 13.357 1.00 95.81 87 SER A O 1
ATOM 699 N N . THR A 1 88 ? -1.339 0.038 11.879 1.00 96.62 88 THR A N 1
ATOM 700 C CA . THR A 1 88 ? -2.685 0.155 11.301 1.00 96.62 88 THR A CA 1
ATOM 701 C C . THR A 1 88 ? -3.768 -0.007 12.368 1.00 96.62 88 THR A C 1
ATOM 703 O O . THR A 1 88 ? -4.683 0.815 12.451 1.00 96.62 88 THR A O 1
ATOM 706 N N . ARG A 1 89 ? -3.644 -1.011 13.245 1.00 96.31 89 ARG A N 1
ATOM 707 C CA . ARG A 1 89 ? -4.601 -1.255 14.336 1.00 96.31 89 ARG A CA 1
ATOM 708 C C . ARG A 1 89 ? -4.664 -0.099 15.330 1.00 96.31 89 ARG A C 1
ATOM 710 O O . ARG A 1 89 ? -5.765 0.282 15.723 1.00 96.31 89 ARG A O 1
ATOM 717 N N . TYR A 1 90 ? -3.528 0.490 15.706 1.00 96.50 90 TYR A N 1
ATOM 718 C CA . TYR A 1 90 ? -3.515 1.665 16.584 1.00 96.50 90 TYR A CA 1
ATOM 719 C C . TYR A 1 90 ? -4.144 2.892 15.918 1.00 96.50 90 TYR A C 1
ATOM 721 O O . TYR A 1 90 ? -4.961 3.568 16.550 1.00 96.50 90 TYR A O 1
ATOM 729 N N . CYS A 1 91 ? -3.844 3.146 14.640 1.00 95.81 91 CYS A N 1
ATOM 730 C CA . CYS A 1 91 ? -4.477 4.225 13.882 1.00 95.81 91 CYS A CA 1
ATOM 731 C C . CYS A 1 91 ? -6.002 4.061 13.832 1.00 95.81 91 CYS A C 1
ATOM 733 O O . CYS A 1 91 ? -6.728 5.018 14.095 1.00 95.81 91 CYS A O 1
ATOM 735 N N . LEU A 1 92 ? -6.505 2.854 13.563 1.00 96.12 92 LEU A N 1
ATOM 736 C CA . LEU A 1 92 ? -7.948 2.609 13.494 1.00 96.12 92 LEU A CA 1
ATOM 737 C C . LEU A 1 92 ? -8.633 2.675 14.852 1.00 96.12 92 LEU A C 1
ATOM 739 O O . LEU A 1 92 ? -9.720 3.239 14.955 1.00 96.12 92 LEU A O 1
ATOM 743 N N . ASN A 1 93 ? -7.985 2.171 15.901 1.00 96.25 93 ASN A N 1
ATOM 744 C CA . ASN A 1 93 ? -8.521 2.261 17.254 1.00 96.25 93 ASN A CA 1
ATOM 745 C C . ASN A 1 93 ? -8.693 3.722 17.706 1.00 96.25 93 ASN A C 1
ATOM 747 O O . ASN A 1 93 ? -9.640 4.037 18.421 1.00 96.25 93 ASN A O 1
ATOM 751 N N . SER A 1 94 ? -7.830 4.630 17.236 1.00 96.38 94 SER A N 1
ATOM 752 C CA . SER A 1 94 ? -7.939 6.062 17.549 1.00 96.38 94 SER A CA 1
ATOM 753 C C . SER A 1 94 ? -9.174 6.752 16.949 1.00 96.38 94 SER A C 1
ATOM 755 O O . SER A 1 94 ? -9.554 7.817 17.428 1.00 96.38 94 SER A O 1
ATOM 757 N N . LEU A 1 95 ? -9.838 6.148 15.951 1.00 96.00 95 LEU A N 1
ATOM 758 C CA . LEU A 1 95 ? -11.093 6.670 15.394 1.00 96.00 95 LEU A CA 1
ATOM 759 C C . LEU A 1 95 ? -12.305 6.418 16.305 1.00 96.00 95 LEU A C 1
ATOM 761 O O . LEU A 1 95 ? -13.358 7.001 16.069 1.00 96.00 95 LEU A O 1
ATOM 765 N N . GLY A 1 96 ? -12.190 5.541 17.311 1.00 95.62 96 GLY A N 1
ATOM 766 C CA . GLY A 1 96 ? -13.272 5.276 18.267 1.00 95.62 96 GLY A CA 1
ATOM 767 C C . GLY A 1 96 ? -14.546 4.687 17.648 1.00 95.62 96 GLY A C 1
ATOM 768 O O . GLY A 1 96 ? -15.633 4.865 18.193 1.00 95.62 96 GLY A O 1
ATOM 769 N N . LEU A 1 97 ? -14.438 4.010 16.499 1.00 96.00 97 LEU A N 1
ATOM 770 C CA . LEU A 1 97 ? -15.588 3.422 15.808 1.00 96.00 97 LEU A CA 1
ATOM 771 C C . LEU A 1 97 ? -16.169 2.242 16.595 1.00 96.00 97 LEU A C 1
ATOM 773 O O . LEU A 1 97 ? -15.438 1.446 17.188 1.00 96.00 97 LEU A O 1
ATOM 777 N N . SER A 1 98 ? -17.492 2.088 16.552 1.00 96.38 98 SER A N 1
ATOM 778 C CA . SER A 1 98 ? -18.166 0.961 17.192 1.00 96.38 98 SER A CA 1
ATOM 779 C C . SER A 1 98 ? -17.880 -0.353 16.460 1.00 96.38 98 SER A C 1
ATOM 781 O O . SER A 1 98 ? -17.957 -0.461 15.233 1.00 96.38 98 SER A O 1
ATOM 783 N N . ILE A 1 99 ? -17.562 -1.392 17.231 1.00 96.50 99 ILE A N 1
ATOM 784 C CA . ILE A 1 99 ? -17.329 -2.731 16.690 1.00 96.50 99 ILE A CA 1
ATOM 785 C C . ILE A 1 99 ? -18.685 -3.364 16.380 1.00 96.50 99 ILE A C 1
ATOM 787 O O . ILE A 1 99 ? -19.441 -3.716 17.280 1.00 96.50 99 ILE A O 1
ATOM 791 N N . THR A 1 100 ? -18.983 -3.545 15.095 1.00 97.06 100 THR A N 1
ATOM 792 C CA . THR A 1 100 ? -20.215 -4.222 14.650 1.00 97.06 100 THR A CA 1
ATOM 793 C C . THR A 1 100 ? -20.071 -5.741 14.621 1.00 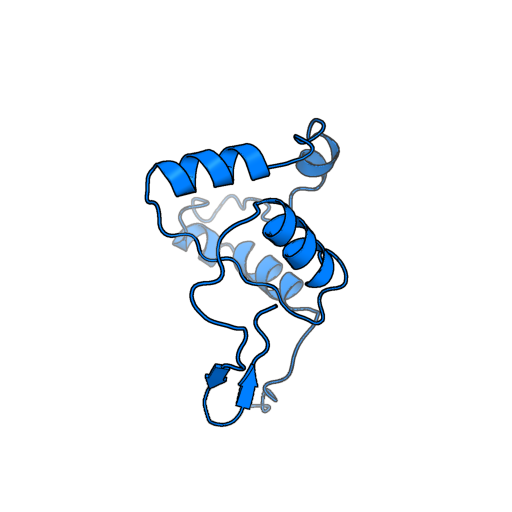97.06 100 THR A C 1
ATOM 795 O O . THR A 1 100 ? -21.045 -6.468 14.808 1.00 97.06 100 THR A O 1
ATOM 798 N N . LYS A 1 101 ? -18.856 -6.240 14.372 1.00 96.25 101 LYS A N 1
ATOM 799 C CA . LYS A 1 101 ? -18.516 -7.663 14.407 1.00 96.25 101 LYS A CA 1
ATOM 800 C C . LYS A 1 101 ? -17.124 -7.831 14.994 1.00 96.25 101 LYS A C 1
ATOM 802 O O . LYS A 1 101 ? -16.178 -7.227 14.493 1.00 96.25 101 LYS A O 1
ATOM 807 N N . SER A 1 102 ? -17.003 -8.685 16.006 1.00 95.56 102 SER A N 1
ATOM 808 C CA . SER A 1 102 ? -15.710 -9.026 16.595 1.00 95.56 102 SER A CA 1
ATOM 809 C C . SER A 1 102 ? -14.767 -9.640 15.564 1.00 95.56 102 SER A C 1
ATOM 811 O O . SER A 1 102 ? -15.193 -10.250 14.570 1.00 95.56 102 SER A O 1
ATOM 813 N N . TRP A 1 103 ? -13.475 -9.480 15.839 1.00 94.19 103 TRP A N 1
ATOM 814 C CA .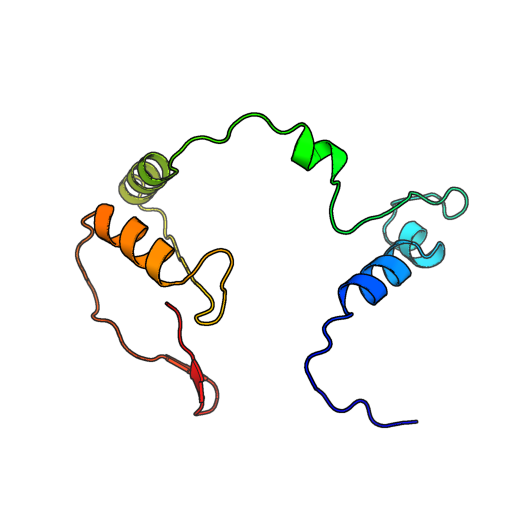 TRP A 1 103 ? -12.407 -10.113 15.085 1.00 94.19 103 TRP A CA 1
ATOM 815 C C . TRP A 1 103 ? -12.644 -11.618 14.950 1.00 94.19 103 TRP A C 1
ATOM 817 O O . TRP A 1 103 ? -12.991 -12.295 15.919 1.00 94.19 103 TRP A O 1
ATOM 827 N N . ARG A 1 104 ? -12.435 -12.141 13.744 1.00 93.31 104 ARG A N 1
ATOM 828 C CA . ARG A 1 104 ? -12.512 -13.571 13.457 1.00 93.31 104 ARG A CA 1
ATOM 829 C C . ARG A 1 104 ? -11.573 -13.914 12.304 1.00 93.31 104 ARG A C 1
ATOM 831 O O . ARG A 1 104 ? -11.414 -13.080 11.410 1.00 93.31 104 ARG A O 1
ATOM 838 N N . PRO A 1 105 ? -10.984 -15.119 12.297 1.00 92.88 105 PRO A N 1
ATOM 839 C CA . PRO A 1 105 ? -10.220 -15.579 11.150 1.00 92.88 105 PRO A CA 1
ATOM 840 C C . PRO A 1 105 ? -11.121 -15.662 9.916 1.00 92.88 105 PRO A C 1
ATOM 842 O O . PRO A 1 105 ? -12.318 -15.958 10.013 1.00 92.88 105 PRO A O 1
ATOM 845 N N . TRP A 1 106 ? -10.533 -15.429 8.749 1.00 91.56 106 TRP A N 1
ATOM 846 C CA . TRP A 1 106 ? -11.151 -15.745 7.469 1.00 91.56 106 TRP A CA 1
ATOM 847 C C . TRP A 1 106 ? -10.396 -16.900 6.814 1.00 91.56 106 TRP A C 1
ATOM 849 O O . TRP A 1 106 ? -9.218 -17.131 7.092 1.00 91.56 106 TRP A O 1
ATOM 859 N N . TYR A 1 107 ? -11.105 -17.653 5.975 1.00 92.00 107 TYR A N 1
ATOM 860 C CA . TYR A 1 107 ? -10.585 -18.866 5.362 1.00 92.00 107 TYR A CA 1
ATOM 861 C C . TYR A 1 107 ? -10.708 -18.800 3.849 1.00 92.00 107 TYR A C 1
ATOM 863 O O . TYR A 1 107 ? -11.760 -18.441 3.319 1.00 92.00 107 TYR A O 1
ATOM 871 N N . HIS A 1 108 ? -9.659 -19.239 3.166 1.00 89.75 108 HIS A N 1
ATOM 872 C CA . HIS A 1 108 ? -9.682 -19.523 1.739 1.00 89.75 108 HIS A CA 1
ATOM 873 C C . HIS A 1 108 ? -9.091 -20.915 1.516 1.00 89.75 108 HIS A C 1
ATOM 875 O O . HIS A 1 108 ? -7.988 -21.204 1.963 1.00 89.75 108 HIS A O 1
ATOM 881 N N . GLN A 1 109 ? -9.854 -21.815 0.889 1.00 90.19 109 GLN A N 1
ATOM 882 C CA . GLN A 1 109 ? -9.429 -23.200 0.620 1.00 90.19 109 GLN A CA 1
ATOM 883 C C . GLN A 1 109 ? -8.844 -23.930 1.853 1.00 90.19 109 GLN A C 1
ATOM 885 O O . GLN A 1 109 ? -7.814 -24.591 1.773 1.00 90.19 109 GLN A O 1
ATOM 890 N N . LYS A 1 110 ? -9.523 -23.820 3.007 1.00 90.06 110 LYS A N 1
ATOM 891 C CA . LYS A 1 110 ? -9.118 -24.384 4.318 1.00 90.06 110 LYS A CA 1
ATOM 892 C C . LYS A 1 110 ? -7.846 -23.781 4.933 1.00 90.06 110 LYS A C 1
ATOM 894 O O . LYS A 1 110 ? -7.439 -24.225 6.003 1.00 90.06 110 LYS A O 1
ATOM 899 N N . GLN A 1 111 ? -7.252 -22.762 4.320 1.00 84.81 111 GLN A N 1
ATOM 900 C CA . GLN A 1 111 ? -6.146 -22.012 4.902 1.00 84.81 111 GLN A CA 1
ATOM 901 C C . GLN A 1 111 ? -6.686 -20.782 5.620 1.00 84.81 111 GLN A C 1
ATOM 903 O O . GLN A 1 111 ? -7.542 -20.072 5.089 1.00 84.81 111 GLN A O 1
ATOM 908 N N . VAL A 1 112 ? -6.198 -20.556 6.841 1.00 86.00 112 VAL A N 1
ATOM 909 C CA . VAL A 1 112 ? -6.413 -19.289 7.539 1.00 86.00 112 VAL A CA 1
ATOM 910 C C . VAL A 1 112 ? -5.625 -18.234 6.795 1.00 86.00 112 VAL A C 1
ATOM 912 O O . VAL A 1 112 ? -4.481 -18.454 6.398 1.00 86.00 112 VAL A O 1
ATOM 915 N N . SER A 1 113 ? -6.223 -17.074 6.641 1.00 74.81 113 SER A N 1
ATOM 916 C CA . SER A 1 113 ? -5.483 -15.900 6.241 1.00 74.81 113 SER A CA 1
ATOM 917 C C . SER A 1 113 ? -5.702 -14.822 7.294 1.00 74.81 113 SER A C 1
ATOM 919 O O . SER A 1 113 ? -6.775 -14.708 7.893 1.00 74.81 113 SER A O 1
ATOM 921 N N . TYR A 1 114 ? -4.642 -14.085 7.596 1.00 57.97 114 TYR A N 1
ATOM 922 C CA . TYR A 1 114 ? -4.648 -13.048 8.615 1.00 57.97 114 TYR A CA 1
ATOM 923 C C . TYR A 1 114 ? -4.793 -11.704 7.900 1.00 57.97 114 TYR A C 1
ATOM 925 O O . TYR A 1 114 ? -3.958 -11.332 7.086 1.00 57.97 114 TYR A O 1
ATOM 933 N N . LEU A 1 115 ? -5.910 -11.011 8.137 1.00 54.72 115 LEU A N 1
ATOM 934 C CA . LEU A 1 115 ? -6.130 -9.635 7.675 1.00 54.72 115 LEU A CA 1
ATOM 935 C C . LEU A 1 115 ? -6.068 -8.729 8.895 1.00 54.72 115 LEU A C 1
ATOM 937 O O . LEU A 1 115 ? -7.105 -8.539 9.516 1.00 54.72 115 LEU A O 1
ATOM 941 N N . GLY A 1 116 ? -4.867 -8.277 9.261 1.00 45.56 116 GLY A N 1
ATOM 942 C CA . GLY A 1 116 ? -4.607 -7.425 10.430 1.00 45.56 116 GLY A CA 1
ATOM 943 C C . GLY A 1 116 ? -5.392 -6.122 10.479 1.00 45.56 116 GLY A C 1
ATOM 944 O O . GLY A 1 116 ? -5.655 -5.556 9.395 1.00 45.56 116 GLY A O 1
#

pLDDT: mean 90.22, std 12.18, range [44.81, 98.38]

Solvent-accessible surface area (backbone atoms only — not comparable to full-atom values): 7777 Å² total; per-residue (Å²): 133,84,81,80,75,95,66,94,65,95,59,55,66,59,55,52,42,55,50,60,54,31,52,70,50,25,33,76,69,67,76,29,90,56,78,61,81,64,93,59,65,97,68,62,63,70,60,60,73,69,53,73,88,74,78,96,67,62,62,75,55,51,54,55,40,52,77,71,69,54,92,82,87,82,78,33,57,75,84,40,85,88,73,33,28,67,59,58,51,52,59,55,58,73,68,69,70,83,81,89,67,80,90,72,86,46,73,57,94,90,37,79,49,73,73,77

Secondary structure (DSSP, 8-state):
---------TTHHHHHHHHHT-HHHHHHTTSS-SSS-----S--HHHHHTPPPPPS--HHHHHHHHHTT--------TT-SSS-HHHHHHHHHTTT---SS----EEETTEEE---

InterPro domains:
  IPR001563 Peptidase S10, serine carboxypeptidase [PF00450] (4-111)
  IPR001563 Peptidase S10, serine carboxypeptidase [PTHR11802] (10-109)
  IPR029058 Alpha/Beta hydrolase fold [SSF53474] (4-109)

Sequence (116 aa):
MPRIMGGYDPCLDNYAKAFYNRLDVQKALHVSDGHLLRNWSICNTTMYEGWPQPKPSVLPIYTKLIEAGLRIWIYSGDTDGRVPVLSTRYCLNSLGLSITKSWRPWYHQKQVSYLG

Foldseek 3Di:
DDDDPPDDDPCVQVVVQVQCQDLVNCCVVVVDVSPDTDRDHPDDVVCVVPDPDDDPDPLVVVVVCVVVVHDDDDFDACPDPVCHPVNVVVSVVVNVDDDPDDDDWDDDPNDTDDGD

Mean predicted aligned error: 6.76 Å